Protein AF-A0A6V7KJR5-F1 (afdb_monomer_lite)

Secondary structure (DSSP, 8-state):
-HHHHTT--HHHHHHHHHHHH---GGGS-HHHHH--EEEEEEEEPTTS-EEEEEEEE-S-SSSHHHHHH-HHHH----TT---------------------------S----

Radius of gyration: 24.85 Å; chains: 1; bounding box: 43×44×82 Å

Foldseek 3Di:
DCVVPPPDDPVVVQVCCCPVVVDRPVPPDLCVVQNKDWDWDQDQDPVRHTDTDTDIDRDDPPDCPVCVVCVVRVDPDDPPDDDDDPDDDPDDDDDDDDDDDDDDDPPDDDDD

Structure (mmCIF, N/CA/C/O backbone):
data_AF-A0A6V7KJR5-F1
#
_entry.id   AF-A0A6V7KJR5-F1
#
loop_
_atom_site.group_PDB
_atom_site.id
_atom_site.type_symbol
_atom_site.label_atom_id
_atom_site.label_alt_id
_atom_site.label_comp_id
_atom_site.label_asym_id
_atom_site.label_entity_id
_atom_site.label_seq_id
_atom_site.pdbx_PDB_ins_code
_atom_site.Cartn_x
_atom_site.Cartn_y
_atom_site.Cartn_z
_atom_site.occupancy
_atom_site.B_iso_or_equiv
_atom_site.auth_seq_id
_atom_site.auth_comp_id
_atom_site.auth_asym_id
_atom_site.auth_atom_id
_atom_site.pdbx_PDB_model_num
ATOM 1 N N . ALA A 1 1 ? -21.376 0.390 14.570 1.00 83.38 1 ALA A N 1
ATOM 2 C CA . ALA A 1 1 ? -19.982 0.289 14.079 1.00 83.38 1 ALA A CA 1
ATOM 3 C C . ALA A 1 1 ? -19.262 1.642 14.086 1.00 83.38 1 ALA A C 1
ATOM 5 O O . ALA A 1 1 ? -18.251 1.761 14.760 1.00 83.38 1 ALA A O 1
ATOM 6 N N . GLN A 1 2 ? -19.765 2.673 13.392 1.00 89.69 2 GLN A N 1
ATOM 7 C CA . GLN A 1 2 ? -19.103 3.989 13.347 1.00 89.69 2 GLN A CA 1
ATOM 8 C C . GLN A 1 2 ? -18.910 4.630 14.731 1.00 89.69 2 GLN A C 1
ATOM 10 O O . GLN A 1 2 ? -17.820 5.115 15.012 1.00 89.69 2 GLN A O 1
ATOM 15 N N . GLU A 1 3 ? -19.937 4.626 15.587 1.00 91.56 3 GLU A N 1
ATOM 16 C CA . GLU A 1 3 ? -19.869 5.216 16.937 1.00 91.56 3 GLU A CA 1
ATOM 17 C C . GLU A 1 3 ? -18.739 4.616 17.778 1.00 91.56 3 GLU A C 1
ATOM 19 O O . GLU A 1 3 ? -17.992 5.349 18.412 1.00 91.56 3 GLU A O 1
ATOM 24 N N . THR A 1 4 ? -18.548 3.299 17.691 1.00 86.81 4 THR A N 1
ATOM 25 C CA . THR A 1 4 ? -17.496 2.555 18.395 1.00 86.81 4 THR A CA 1
ATOM 26 C C . THR A 1 4 ? -16.089 2.876 17.884 1.00 86.81 4 THR A C 1
ATOM 28 O O . THR A 1 4 ? -15.128 2.826 18.641 1.00 86.81 4 THR A O 1
ATOM 31 N N . LEU A 1 5 ? -15.941 3.188 16.592 1.00 93.31 5 LEU A N 1
ATOM 32 C CA . LEU A 1 5 ? -14.632 3.398 15.959 1.00 93.31 5 LEU A CA 1
ATOM 33 C C . LEU A 1 5 ? -14.219 4.872 15.906 1.00 93.31 5 LEU A C 1
ATOM 35 O O . LEU A 1 5 ? -13.030 5.178 15.756 1.00 93.31 5 LEU A O 1
ATOM 39 N N . LYS A 1 6 ? -15.179 5.794 15.990 1.00 93.81 6 LYS A N 1
ATOM 40 C CA . LYS A 1 6 ? -14.933 7.232 15.880 1.00 93.81 6 LYS A CA 1
ATOM 41 C C . LYS A 1 6 ? -14.072 7.713 17.052 1.00 93.81 6 LYS A C 1
ATOM 43 O O . LYS A 1 6 ? -14.368 7.438 18.204 1.00 93.81 6 LYS A O 1
ATOM 48 N N . GLY A 1 7 ? -13.005 8.452 16.747 1.00 93.38 7 GLY A N 1
ATOM 49 C CA . GLY A 1 7 ? -12.100 9.016 17.759 1.00 93.38 7 GLY A CA 1
ATOM 50 C C . GLY A 1 7 ? -11.119 8.017 18.385 1.00 93.38 7 GLY A C 1
ATOM 51 O O . GLY A 1 7 ? -10.282 8.421 19.184 1.00 93.38 7 GLY A O 1
ATOM 52 N N . THR A 1 8 ? -11.175 6.737 18.007 1.00 95.00 8 THR A N 1
ATOM 53 C CA . THR A 1 8 ? -10.241 5.721 18.511 1.00 95.00 8 THR A CA 1
ATOM 54 C C . THR A 1 8 ? -8.891 5.768 17.796 1.00 95.00 8 THR A C 1
ATOM 56 O O . THR A 1 8 ? -8.789 6.128 16.615 1.00 95.00 8 THR A O 1
ATOM 59 N N . LEU A 1 9 ? -7.845 5.356 18.512 1.00 96.00 9 LEU A N 1
ATOM 60 C CA . LEU A 1 9 ? -6.489 5.234 17.983 1.00 96.00 9 LEU A CA 1
ATOM 61 C C . LEU A 1 9 ? -6.320 3.959 17.144 1.00 96.00 9 LEU A C 1
ATOM 63 O O . LEU A 1 9 ? -7.093 3.006 17.241 1.00 96.00 9 LEU A O 1
ATOM 67 N N . SER A 1 10 ? -5.269 3.925 16.327 1.00 93.88 10 SER A N 1
ATOM 68 C CA . SER A 1 10 ? -4.909 2.753 15.516 1.00 93.88 10 SER A CA 1
ATOM 69 C C . SER A 1 10 ? -4.631 1.506 16.361 1.00 93.88 10 SER A C 1
ATOM 71 O O . SER A 1 10 ? -5.055 0.419 15.976 1.00 93.88 10 SER A O 1
ATOM 73 N N . ALA A 1 11 ? -3.984 1.661 17.522 1.00 95.25 11 ALA A N 1
ATOM 74 C CA . ALA A 1 11 ? -3.705 0.559 18.445 1.00 95.25 11 ALA A CA 1
ATOM 75 C C . ALA A 1 11 ? -4.993 -0.137 18.917 1.00 95.25 11 ALA A C 1
ATOM 77 O O . ALA A 1 11 ? -5.108 -1.353 18.794 1.00 95.25 11 ALA A O 1
ATOM 78 N N . PHE A 1 12 ? -5.998 0.645 19.327 1.00 95.62 12 PHE A N 1
ATOM 79 C CA . PHE A 1 12 ? -7.297 0.120 19.755 1.00 95.62 12 PHE A CA 1
ATOM 80 C C . PHE A 1 12 ? -7.986 -0.692 18.651 1.00 95.62 12 PHE A C 1
ATOM 82 O O . PHE A 1 12 ? -8.501 -1.773 18.901 1.00 95.62 12 PHE A O 1
ATOM 89 N N . LYS A 1 13 ? -7.957 -0.217 17.400 1.00 95.38 13 LYS A N 1
ATOM 90 C CA . LYS A 1 13 ? -8.549 -0.950 16.266 1.00 95.38 13 LYS A CA 1
ATOM 91 C C . LYS A 1 13 ? -7.842 -2.281 16.008 1.00 95.38 13 LYS A C 1
ATOM 93 O O . LYS A 1 13 ? -8.495 -3.252 15.645 1.00 95.38 13 LYS A O 1
ATOM 98 N N . ASN A 1 14 ? -6.523 -2.330 16.185 1.00 95.44 14 ASN A N 1
ATOM 99 C CA . ASN A 1 14 ? -5.755 -3.564 16.043 1.00 95.44 14 ASN A CA 1
ATOM 100 C C . ASN A 1 14 ? -6.078 -4.569 17.160 1.00 95.44 14 ASN A C 1
ATOM 102 O O . ASN A 1 14 ? -6.230 -5.755 16.883 1.00 95.44 14 ASN A O 1
ATOM 106 N N . GLU A 1 15 ? -6.222 -4.096 18.399 1.00 95.56 15 GLU A N 1
ATOM 107 C CA . GLU A 1 15 ? -6.679 -4.925 19.520 1.00 95.56 15 GLU A CA 1
ATOM 108 C C . GLU A 1 15 ? -8.100 -5.439 19.295 1.00 95.56 15 GLU A C 1
ATOM 110 O O . GLU A 1 15 ? -8.327 -6.635 19.437 1.0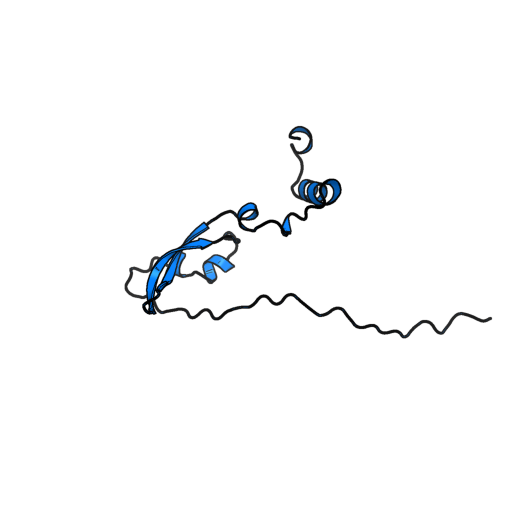0 95.56 15 GLU A O 1
ATOM 115 N N . LEU A 1 16 ? -9.017 -4.577 18.849 1.00 95.62 16 LEU A N 1
ATOM 116 C CA . LEU A 1 16 ? -10.391 -4.947 18.508 1.00 95.62 16 LEU A CA 1
ATOM 117 C C . LEU A 1 16 ? -10.434 -6.050 17.440 1.00 95.62 16 LEU A C 1
ATOM 119 O O . LEU A 1 16 ? -11.137 -7.041 17.603 1.00 95.62 16 LEU A O 1
ATOM 123 N N . LEU A 1 17 ? -9.658 -5.909 16.358 1.00 95.56 17 LEU A N 1
ATOM 124 C CA . LEU A 1 17 ? -9.556 -6.939 15.318 1.00 95.56 17 LEU A CA 1
ATOM 125 C C . LEU A 1 17 ? -9.047 -8.272 15.878 1.00 95.56 17 LEU A C 1
ATOM 127 O O . LEU A 1 17 ? -9.562 -9.328 15.513 1.00 95.56 17 LEU A O 1
ATOM 131 N N . PHE A 1 18 ? -8.061 -8.230 16.772 1.00 95.81 18 PHE A N 1
ATOM 132 C CA . PHE A 1 18 ? -7.459 -9.434 17.328 1.00 95.81 18 PHE A CA 1
ATOM 133 C C . PHE A 1 18 ? -8.351 -10.121 18.371 1.00 95.81 18 PHE A C 1
ATOM 135 O O . PHE A 1 18 ? -8.492 -11.339 18.330 1.00 95.81 18 PHE A O 1
ATOM 142 N N . GLN A 1 19 ? -8.949 -9.361 19.290 1.00 95.38 19 GLN A N 1
ATOM 143 C CA . GLN A 1 19 ? -9.739 -9.887 20.405 1.00 95.38 19 GLN A CA 1
ATOM 144 C C . GLN A 1 19 ? -11.129 -10.341 19.957 1.00 95.38 19 GLN A C 1
ATOM 146 O O . GLN A 1 19 ? -11.510 -11.479 20.224 1.00 95.38 19 GLN A O 1
ATOM 151 N N . ASP A 1 20 ? -11.856 -9.487 19.235 1.00 95.38 20 ASP A N 1
ATOM 152 C CA . ASP A 1 20 ? -13.269 -9.738 18.930 1.00 95.38 20 ASP A CA 1
ATOM 153 C C . ASP A 1 20 ? -13.449 -10.563 17.653 1.00 95.38 20 ASP A C 1
ATOM 155 O O . ASP A 1 20 ? -14.434 -11.287 17.510 1.00 95.38 20 ASP A O 1
ATOM 159 N N . PHE A 1 21 ? -12.496 -10.474 16.719 1.00 95.00 21 PHE A N 1
ATOM 160 C CA . PHE A 1 21 ? -12.587 -11.138 15.415 1.00 95.00 21 PHE A CA 1
ATOM 161 C C . PHE A 1 21 ? -11.493 -12.184 15.178 1.00 95.00 21 PHE A C 1
ATOM 163 O O . PHE A 1 21 ? -11.564 -12.917 14.193 1.00 95.00 21 PHE A O 1
ATOM 170 N N . GLY A 1 22 ? -10.478 -12.280 16.047 1.00 95.62 22 GLY A N 1
ATOM 171 C CA . GLY A 1 22 ? -9.351 -13.199 15.851 1.00 95.62 22 GLY A CA 1
ATOM 172 C C . GLY A 1 22 ? -8.474 -12.856 14.639 1.00 95.62 22 GLY A C 1
ATOM 173 O O . GLY A 1 22 ? -7.714 -13.702 14.167 1.00 95.62 22 GLY A O 1
ATOM 174 N N . ILE A 1 23 ? -8.577 -11.633 14.108 1.00 96.00 23 ILE A N 1
ATOM 175 C CA . ILE A 1 23 ? -7.881 -11.188 12.899 1.00 96.00 23 ILE A CA 1
ATOM 176 C C . ILE A 1 23 ? -6.603 -10.453 13.294 1.00 96.00 23 ILE A C 1
ATOM 178 O O . ILE A 1 23 ? -6.624 -9.421 13.963 1.00 96.00 23 ILE A O 1
ATOM 182 N N . ASN A 1 24 ? -5.461 -10.949 12.820 1.00 96.06 24 ASN A N 1
ATOM 183 C CA . ASN A 1 24 ? -4.202 -10.222 12.918 1.00 96.06 24 ASN A CA 1
ATOM 184 C C . ASN A 1 24 ? -4.042 -9.307 11.701 1.00 96.06 24 ASN A C 1
ATOM 186 O O . ASN A 1 24 ? -3.707 -9.785 10.616 1.00 96.06 24 ASN A O 1
ATOM 190 N N . TYR A 1 25 ? -4.199 -7.994 11.900 1.00 95.38 25 TYR A N 1
ATOM 191 C CA . TYR A 1 25 ? -4.071 -6.995 10.835 1.00 95.38 25 TYR A CA 1
ATOM 192 C C . TYR A 1 25 ? -2.775 -7.157 10.025 1.00 95.38 25 TYR A C 1
ATOM 194 O O . TYR A 1 25 ? -2.785 -7.022 8.810 1.00 95.38 25 TYR A O 1
ATOM 202 N N . ASN A 1 26 ? -1.652 -7.526 10.651 1.00 94.25 26 ASN A N 1
ATOM 203 C CA . ASN A 1 26 ? -0.368 -7.669 9.954 1.00 94.25 26 ASN A CA 1
ATOM 204 C C . ASN A 1 26 ? -0.304 -8.846 8.970 1.00 94.25 26 ASN A C 1
ATOM 206 O O . ASN A 1 26 ? 0.575 -8.850 8.103 1.00 94.25 26 ASN A O 1
ATOM 210 N N . ASN A 1 27 ? -1.208 -9.818 9.092 1.00 95.62 27 ASN A N 1
ATOM 211 C CA . ASN A 1 27 ? -1.290 -10.968 8.196 1.00 95.62 27 ASN A CA 1
ATOM 212 C C . ASN A 1 27 ? -2.181 -10.704 6.977 1.00 95.62 27 ASN A C 1
ATOM 214 O O . ASN A 1 27 ? -2.149 -11.491 6.033 1.00 95.62 27 ASN A O 1
ATOM 218 N N . GLU A 1 28 ? -2.925 -9.595 6.960 1.00 94.69 28 GLU A N 1
ATOM 219 C CA . GLU A 1 28 ? -3.734 -9.223 5.805 1.00 94.69 28 GLU A CA 1
ATOM 220 C C . GLU A 1 28 ? -2.860 -8.997 4.557 1.00 94.69 28 GLU A C 1
ATOM 222 O O . GLU A 1 28 ? -1.714 -8.513 4.668 1.00 94.69 28 GLU A O 1
ATOM 227 N N . PRO A 1 29 ? -3.385 -9.305 3.353 1.00 94.50 29 PRO A N 1
ATOM 228 C CA . PRO A 1 29 ? -2.691 -9.075 2.095 1.00 94.50 29 PRO A CA 1
ATOM 229 C C . PRO A 1 29 ? -2.125 -7.659 2.005 1.00 94.50 29 PRO A C 1
ATOM 231 O O . PRO A 1 29 ? -2.805 -6.673 2.301 1.00 94.50 29 PRO A O 1
ATOM 234 N N . LYS A 1 30 ? -0.866 -7.539 1.564 1.00 92.88 30 LYS A N 1
ATOM 235 C CA . LYS A 1 30 ? -0.185 -6.237 1.484 1.00 92.88 30 LYS A CA 1
ATOM 236 C C . LYS A 1 30 ? -0.959 -5.226 0.627 1.00 92.88 30 LYS A C 1
ATOM 238 O O . LYS A 1 30 ? -1.024 -4.061 0.998 1.00 92.88 30 LYS A O 1
ATOM 243 N N . MET A 1 31 ? -1.641 -5.688 -0.424 1.00 94.56 31 MET A N 1
ATOM 244 C CA . MET A 1 31 ? -2.531 -4.876 -1.266 1.00 94.56 31 MET A CA 1
ATOM 245 C C . MET A 1 31 ? -3.569 -4.078 -0.456 1.00 94.56 31 MET A C 1
ATOM 247 O O . MET A 1 31 ? -3.807 -2.915 -0.767 1.00 94.56 31 MET A O 1
ATOM 251 N N . PHE A 1 32 ? -4.152 -4.655 0.601 1.00 93.88 32 PHE A N 1
ATOM 252 C CA . PHE A 1 32 ? -5.143 -3.966 1.440 1.00 93.88 32 PHE A CA 1
ATOM 253 C C . PHE A 1 32 ? -4.508 -3.015 2.458 1.00 93.88 32 PHE A C 1
ATOM 255 O O . PHE A 1 32 ? -5.126 -2.032 2.854 1.00 93.88 32 PHE A O 1
ATOM 262 N N . ARG A 1 33 ? -3.264 -3.283 2.872 1.00 95.06 33 ARG A N 1
ATOM 263 C CA . ARG A 1 33 ? -2.555 -2.483 3.885 1.00 95.06 33 ARG A CA 1
ATOM 264 C C . ARG A 1 33 ? -1.728 -1.336 3.320 1.00 95.06 33 ARG A C 1
ATOM 266 O O . ARG A 1 33 ? -1.519 -0.345 4.012 1.00 95.06 33 ARG A O 1
ATOM 273 N N . LYS A 1 34 ? -1.188 -1.512 2.118 1.00 94.38 34 LYS A N 1
ATOM 274 C CA . LYS A 1 34 ? -0.224 -0.609 1.473 1.00 94.38 34 LYS A CA 1
ATOM 275 C C . LYS A 1 34 ? -0.750 -0.024 0.164 1.00 94.38 34 LYS A C 1
ATOM 277 O O . LYS A 1 34 ? -0.230 0.988 -0.290 1.00 94.38 34 LYS A O 1
ATOM 282 N N . GLY A 1 35 ? -1.797 -0.615 -0.411 1.00 94.31 35 GLY A N 1
ATOM 283 C CA . GLY A 1 35 ? -2.328 -0.225 -1.712 1.00 94.31 35 GLY A CA 1
ATOM 284 C C . GLY A 1 35 ? -1.575 -0.874 -2.873 1.00 94.31 35 GLY A C 1
ATOM 285 O O . GLY A 1 35 ? -0.855 -1.858 -2.705 1.00 94.31 35 GLY A O 1
ATOM 286 N N . THR A 1 36 ? -1.788 -0.332 -4.073 1.00 95.31 36 THR A N 1
ATOM 287 C CA . THR A 1 36 ? -1.092 -0.742 -5.300 1.00 95.31 36 THR A CA 1
ATOM 288 C C . THR A 1 36 ? -0.373 0.462 -5.884 1.00 95.31 36 THR A C 1
ATOM 290 O O . THR A 1 36 ? -1.012 1.448 -6.248 1.00 95.31 36 THR A O 1
ATOM 293 N N . THR A 1 37 ? 0.943 0.358 -6.011 1.00 94.56 37 THR A N 1
ATOM 294 C CA . THR A 1 37 ? 1.789 1.350 -6.671 1.00 94.56 37 THR A CA 1
ATOM 295 C C . THR A 1 37 ? 2.198 0.819 -8.034 1.00 94.56 37 THR A C 1
ATOM 297 O O . THR A 1 37 ? 2.606 -0.332 -8.154 1.00 94.56 37 THR A O 1
ATOM 300 N N . LEU A 1 38 ? 2.096 1.648 -9.068 1.00 94.25 38 LEU A N 1
ATOM 301 C CA . LEU A 1 38 ? 2.564 1.311 -10.409 1.00 94.25 38 LEU A CA 1
ATOM 302 C C . LEU A 1 38 ? 3.827 2.108 -10.717 1.00 94.25 38 LEU A C 1
ATOM 304 O O . LEU A 1 38 ? 3.826 3.331 -10.585 1.00 94.25 38 LEU A O 1
ATOM 308 N N . TYR A 1 39 ? 4.881 1.436 -11.170 1.00 91.88 39 TYR A N 1
ATOM 309 C CA . TYR A 1 39 ? 6.093 2.098 -11.652 1.00 91.88 39 TYR A CA 1
ATOM 310 C C . TYR A 1 39 ? 6.618 1.431 -12.923 1.00 91.88 39 TYR A C 1
ATOM 312 O O . TYR A 1 39 ? 6.151 0.365 -13.326 1.00 91.88 39 TYR A O 1
ATOM 320 N N . ARG A 1 40 ? 7.533 2.112 -13.615 1.00 91.50 40 ARG A N 1
ATOM 321 C CA . ARG A 1 40 ? 8.157 1.608 -14.840 1.00 91.50 40 ARG A CA 1
ATOM 322 C C . ARG A 1 40 ? 9.441 0.878 -14.481 1.00 91.50 40 ARG A C 1
ATOM 324 O O . ARG A 1 40 ? 10.345 1.509 -13.951 1.00 91.50 40 ARG A O 1
ATOM 331 N N . ASP A 1 41 ? 9.512 -0.396 -14.837 1.00 89.69 41 ASP A N 1
ATOM 332 C CA . ASP A 1 41 ? 10.679 -1.246 -14.615 1.00 89.69 41 ASP A CA 1
ATOM 333 C C . ASP A 1 41 ? 11.172 -1.848 -15.936 1.00 89.69 41 ASP A C 1
ATOM 335 O O . ASP A 1 41 ? 10.398 -2.059 -16.876 1.00 89.69 41 ASP A O 1
ATOM 339 N N . SER A 1 42 ? 12.471 -2.115 -16.018 1.00 88.62 42 SER A N 1
ATOM 340 C CA . SER A 1 42 ? 13.098 -2.810 -17.133 1.00 88.62 42 SER A CA 1
ATOM 341 C C . SER A 1 42 ? 12.985 -4.314 -16.908 1.00 88.62 42 SER A C 1
ATOM 343 O O . SER A 1 42 ? 13.765 -4.919 -16.180 1.00 88.62 42 SER A O 1
ATOM 345 N N . VAL A 1 43 ? 12.007 -4.942 -17.557 1.00 89.62 43 VAL A N 1
ATOM 346 C CA . VAL A 1 43 ? 11.708 -6.367 -17.398 1.00 89.62 43 VAL A CA 1
ATOM 347 C C . VAL A 1 43 ? 12.235 -7.144 -18.599 1.00 89.62 43 VAL A C 1
ATOM 349 O O . VAL A 1 43 ? 12.049 -6.743 -19.753 1.00 89.62 43 VAL A O 1
ATOM 352 N N . LYS A 1 44 ? 12.873 -8.288 -18.341 1.00 91.50 44 LYS A N 1
ATOM 353 C CA . LYS A 1 44 ? 13.310 -9.213 -19.390 1.00 91.50 44 LYS A CA 1
ATOM 354 C C . LYS A 1 44 ? 12.097 -9.896 -20.025 1.00 91.50 44 LYS A C 1
ATOM 356 O O . LYS A 1 44 ? 11.304 -10.527 -19.332 1.00 91.50 44 LYS A O 1
ATOM 361 N N . ASP A 1 45 ? 11.949 -9.755 -21.336 1.00 90.69 45 ASP A N 1
ATOM 362 C CA . ASP A 1 45 ? 10.870 -10.385 -22.100 1.00 90.69 45 ASP A CA 1
ATOM 363 C C . ASP A 1 45 ? 11.171 -11.857 -22.432 1.00 90.69 45 ASP A C 1
ATOM 365 O O . ASP A 1 45 ? 12.300 -12.319 -22.232 1.00 90.69 45 ASP A O 1
ATOM 369 N N . SER A 1 46 ? 10.193 -12.579 -22.999 1.00 91.94 46 SER A N 1
ATOM 370 C CA . SER A 1 46 ? 10.367 -13.966 -23.482 1.00 91.94 46 SER A CA 1
ATOM 371 C C . SER A 1 46 ? 11.571 -14.123 -24.412 1.00 91.94 46 SER A C 1
ATOM 373 O O . SER A 1 46 ? 12.295 -15.112 -24.345 1.00 91.94 46 SER A O 1
ATOM 375 N N . ASP A 1 47 ? 11.826 -13.099 -25.224 1.00 91.44 47 ASP A N 1
ATOM 376 C CA . ASP A 1 47 ? 12.877 -13.079 -26.244 1.00 91.44 47 ASP A CA 1
ATOM 377 C C . ASP A 1 47 ? 14.247 -12.666 -25.669 1.00 91.44 47 ASP A C 1
ATOM 379 O O . ASP A 1 47 ? 15.196 -12.399 -26.405 1.00 91.44 47 ASP A O 1
ATOM 383 N N . GLY A 1 48 ? 14.345 -12.514 -24.345 1.00 90.50 48 GLY A N 1
ATOM 384 C CA . GLY A 1 48 ? 15.554 -12.111 -23.628 1.00 90.50 48 GLY A CA 1
ATOM 385 C C . GLY A 1 48 ? 15.900 -10.621 -23.702 1.00 90.50 48 GLY A C 1
ATOM 386 O O . GLY A 1 48 ? 16.851 -10.194 -23.048 1.00 90.50 48 GLY A O 1
ATOM 387 N N . ARG A 1 49 ? 15.131 -9.822 -24.450 1.00 90.00 49 ARG A N 1
ATOM 388 C CA . ARG A 1 49 ? 15.300 -8.365 -24.549 1.00 90.00 49 ARG A CA 1
ATOM 389 C C . ARG A 1 49 ? 14.713 -7.672 -23.322 1.00 90.00 49 ARG A C 1
ATOM 391 O O . ARG A 1 49 ? 13.611 -8.004 -22.892 1.00 90.00 49 ARG A O 1
ATOM 398 N N . MET A 1 50 ? 15.422 -6.681 -22.794 1.00 88.62 50 MET A N 1
ATOM 399 C CA . MET A 1 50 ? 14.910 -5.823 -21.725 1.00 88.62 50 MET A CA 1
ATOM 400 C C . MET A 1 50 ? 13.908 -4.821 -22.306 1.00 88.62 50 MET A C 1
ATOM 402 O O . MET A 1 50 ? 14.207 -4.156 -23.300 1.00 88.62 50 MET A O 1
ATOM 406 N N . ARG A 1 51 ? 12.721 -4.712 -21.708 1.00 89.00 51 ARG A N 1
ATOM 407 C CA . ARG A 1 51 ? 11.697 -3.735 -22.095 1.00 89.00 51 ARG A CA 1
ATOM 408 C C . ARG A 1 51 ? 11.175 -3.011 -20.868 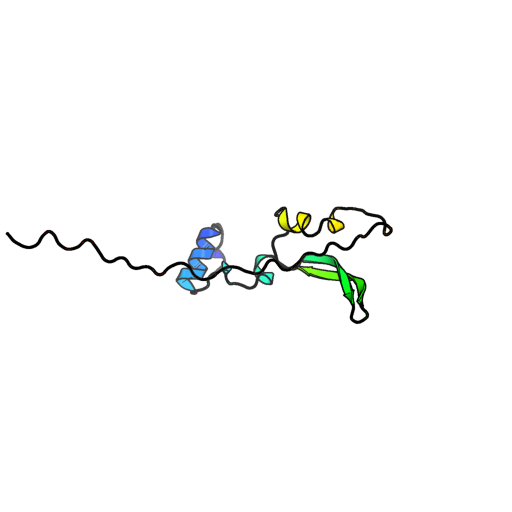1.00 89.00 51 ARG A C 1
ATOM 410 O O . ARG A 1 51 ? 10.946 -3.629 -19.835 1.00 89.00 51 ARG A O 1
ATOM 417 N N . ILE A 1 52 ? 10.904 -1.720 -21.022 1.00 89.81 52 ILE A N 1
ATOM 418 C CA . ILE A 1 52 ? 10.231 -0.949 -19.981 1.00 89.81 52 ILE A CA 1
ATOM 419 C C . ILE A 1 52 ? 8.756 -1.362 -19.934 1.00 89.81 52 ILE A C 1
ATOM 421 O O . ILE A 1 52 ? 8.039 -1.211 -20.925 1.00 89.81 52 ILE A O 1
ATOM 425 N N . LYS A 1 53 ? 8.305 -1.885 -18.793 1.00 91.00 53 LYS A N 1
ATOM 426 C CA . LYS A 1 53 ? 6.912 -2.270 -18.531 1.00 91.00 53 LYS A CA 1
ATOM 427 C C . LYS A 1 53 ? 6.419 -1.581 -17.260 1.00 91.00 53 LYS A C 1
ATOM 429 O O . LYS A 1 53 ? 7.200 -1.282 -16.364 1.00 91.00 53 LYS A O 1
ATOM 434 N N . VAL A 1 54 ? 5.117 -1.307 -17.196 1.00 93.00 54 VAL A N 1
ATOM 435 C CA . VAL A 1 54 ? 4.481 -0.838 -15.959 1.00 93.00 54 VAL A CA 1
ATOM 436 C C . VAL A 1 54 ? 4.214 -2.057 -15.084 1.00 93.00 54 VAL A C 1
ATOM 438 O O . VAL A 1 54 ? 3.507 -2.967 -15.515 1.00 93.00 54 VAL A O 1
ATOM 441 N N . VAL A 1 55 ? 4.792 -2.082 -13.887 1.00 92.75 55 VAL A N 1
ATOM 442 C CA . VAL A 1 55 ? 4.706 -3.204 -12.948 1.00 92.75 55 VAL A CA 1
ATOM 443 C C . VAL A 1 55 ? 4.024 -2.772 -11.644 1.00 92.75 55 VAL A C 1
ATOM 445 O O . VAL A 1 55 ? 4.229 -1.639 -11.195 1.00 92.75 55 VAL A O 1
ATOM 448 N N . PRO A 1 56 ? 3.186 -3.636 -11.037 1.00 94.50 56 PRO A N 1
ATOM 449 C CA . PRO A 1 56 ? 2.582 -3.368 -9.741 1.00 94.50 56 PRO A CA 1
ATOM 450 C C . PRO A 1 56 ? 3.530 -3.690 -8.579 1.00 94.50 56 PRO A C 1
ATOM 452 O O . PRO A 1 56 ? 4.270 -4.671 -8.609 1.00 94.50 56 PRO A O 1
ATOM 455 N N . TYR A 1 57 ? 3.441 -2.887 -7.525 1.00 94.00 57 TYR A N 1
ATOM 456 C CA . TYR A 1 57 ? 4.171 -3.014 -6.269 1.00 94.00 57 TYR A CA 1
ATOM 457 C C . TYR A 1 57 ? 3.215 -2.817 -5.091 1.00 94.00 57 TYR A C 1
ATOM 459 O O . TYR A 1 57 ? 2.353 -1.939 -5.129 1.00 94.00 57 TYR A O 1
ATOM 467 N N . PHE A 1 58 ? 3.355 -3.635 -4.048 1.00 93.00 58 PHE A N 1
ATOM 468 C CA . PHE A 1 58 ? 2.405 -3.690 -2.927 1.00 93.00 58 PHE A CA 1
ATOM 469 C C . PHE A 1 58 ? 3.056 -3.422 -1.566 1.00 93.00 58 PHE A C 1
ATOM 471 O O . PHE A 1 58 ? 2.462 -3.756 -0.547 1.00 93.00 58 PHE A O 1
ATOM 478 N N . ASP A 1 59 ? 4.281 -2.899 -1.516 1.00 90.75 59 ASP A N 1
ATOM 479 C CA . ASP A 1 59 ? 4.989 -2.660 -0.253 1.00 90.75 59 ASP A CA 1
ATOM 480 C C . ASP A 1 59 ? 5.172 -1.169 0.059 1.00 90.75 59 ASP A C 1
ATOM 482 O O . ASP A 1 59 ? 4.638 -0.302 -0.634 1.00 90.75 59 ASP A O 1
ATOM 486 N N . ASP A 1 60 ? 5.881 -0.874 1.148 1.00 92.19 60 ASP A N 1
ATOM 487 C CA . ASP A 1 60 ? 6.141 0.491 1.594 1.00 92.19 60 ASP A CA 1
ATOM 488 C C . ASP A 1 60 ? 6.968 1.311 0.591 1.00 92.19 60 ASP A C 1
ATOM 490 O O . ASP A 1 60 ? 8.106 0.974 0.277 1.00 92.19 60 ASP A O 1
ATOM 494 N N . ILE A 1 61 ? 6.392 2.425 0.140 1.00 94.19 61 ILE A N 1
ATOM 495 C CA . ILE A 1 61 ? 7.044 3.413 -0.736 1.00 94.19 61 ILE A CA 1
ATOM 496 C C . ILE A 1 61 ? 7.452 4.689 0.012 1.00 94.19 61 ILE A C 1
ATOM 498 O O . ILE A 1 61 ? 7.995 5.616 -0.587 1.00 94.19 61 ILE A O 1
ATOM 502 N N . ILE A 1 62 ? 7.143 4.771 1.310 1.00 93.81 62 ILE A N 1
ATOM 503 C CA . ILE A 1 62 ? 7.479 5.927 2.144 1.00 93.81 62 ILE A CA 1
ATOM 504 C C . ILE A 1 62 ? 8.936 5.820 2.607 1.00 93.81 62 ILE A C 1
ATOM 506 O O . ILE A 1 62 ? 9.657 6.816 2.588 1.00 93.81 62 ILE A O 1
ATOM 510 N N . GLY A 1 63 ? 9.379 4.621 3.000 1.00 93.06 63 GLY A N 1
ATOM 511 C CA . GLY A 1 63 ? 10.765 4.358 3.374 1.00 93.06 63 GLY A CA 1
ATOM 512 C C . GLY A 1 63 ? 11.757 4.446 2.207 1.00 93.06 63 GLY A C 1
ATOM 513 O O . GLY A 1 63 ? 11.407 4.307 1.037 1.00 93.06 63 GLY A O 1
ATOM 514 N N . GLU A 1 64 ? 13.038 4.628 2.537 1.00 92.38 64 GLU A N 1
ATOM 515 C CA . GLU A 1 64 ? 14.109 4.783 1.541 1.00 92.38 64 GLU A CA 1
ATOM 516 C C . GLU A 1 64 ? 14.394 3.514 0.731 1.00 92.38 64 GLU A C 1
ATOM 518 O O . GLU A 1 64 ? 14.861 3.614 -0.400 1.00 92.38 64 GLU A O 1
ATOM 523 N N . GLN A 1 65 ? 14.108 2.331 1.285 1.00 92.56 65 GLN A N 1
ATOM 524 C CA . GLN A 1 65 ? 14.456 1.043 0.677 1.00 92.56 65 GLN A CA 1
ATOM 525 C C . GLN A 1 65 ? 13.922 0.918 -0.756 1.00 92.56 65 GLN A C 1
ATOM 527 O O . GLN A 1 65 ? 14.673 0.554 -1.654 1.00 92.56 65 GLN A O 1
ATOM 532 N N . PHE A 1 66 ? 12.663 1.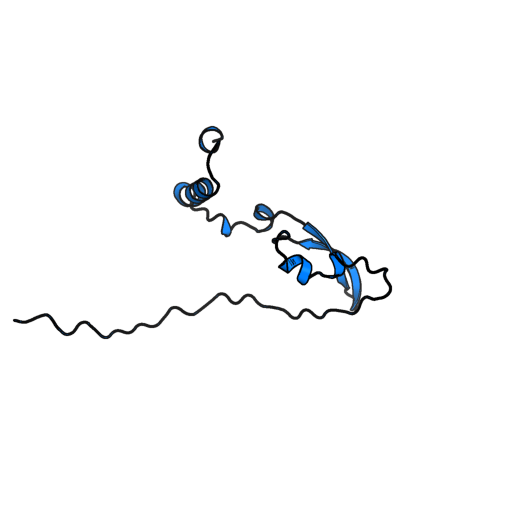301 -0.986 1.00 92.56 66 PHE A N 1
ATOM 533 C CA . PHE A 1 66 ? 12.055 1.283 -2.317 1.00 92.56 66 PHE A CA 1
ATOM 534 C C . PHE A 1 66 ? 12.831 2.154 -3.318 1.00 92.56 66 PHE A C 1
ATOM 536 O O . PHE A 1 66 ? 13.143 1.719 -4.423 1.00 92.56 66 PHE A O 1
ATOM 543 N N . TRP A 1 67 ? 13.197 3.372 -2.922 1.00 91.44 67 TRP A N 1
ATOM 544 C CA . TRP A 1 67 ? 13.910 4.316 -3.785 1.00 91.44 67 TRP A CA 1
ATOM 545 C C . TRP A 1 67 ? 15.374 3.924 -4.019 1.00 91.44 67 TRP A C 1
ATOM 547 O O . TRP A 1 67 ? 15.935 4.248 -5.064 1.00 91.44 67 TRP A O 1
ATOM 557 N N . GLN A 1 68 ? 15.990 3.227 -3.059 1.00 90.31 68 GLN A N 1
ATOM 558 C CA . GLN A 1 68 ? 17.341 2.675 -3.185 1.00 90.31 68 GLN A CA 1
ATOM 559 C C . GLN A 1 68 ? 17.379 1.427 -4.074 1.00 90.31 68 GLN A C 1
ATOM 561 O O . GLN A 1 68 ? 18.340 1.252 -4.821 1.00 90.31 68 GLN A O 1
ATOM 566 N N . ASP A 1 69 ? 16.347 0.581 -4.009 1.00 89.12 69 ASP A N 1
ATOM 567 C CA . ASP A 1 69 ? 16.212 -0.604 -4.863 1.00 89.12 69 ASP A CA 1
ATOM 568 C C . ASP A 1 69 ? 15.853 -0.233 -6.308 1.00 89.12 69 ASP A C 1
ATOM 570 O O . ASP A 1 69 ? 16.241 -0.951 -7.230 1.00 89.12 69 ASP A O 1
ATOM 574 N N . HIS A 1 70 ? 15.180 0.909 -6.495 1.00 88.69 70 HIS A N 1
ATOM 575 C CA . HIS A 1 70 ? 14.738 1.431 -7.790 1.00 88.69 70 HIS A CA 1
ATOM 576 C C . HIS A 1 70 ? 15.290 2.837 -8.086 1.00 88.69 70 HIS A C 1
ATOM 578 O O . HIS A 1 70 ? 14.529 3.803 -8.259 1.00 88.69 70 HIS A O 1
ATOM 584 N N . PRO A 1 71 ? 16.624 2.998 -8.161 1.00 86.88 71 PRO A N 1
ATOM 585 C CA . PRO A 1 71 ? 17.251 4.295 -8.389 1.00 86.88 71 PRO A CA 1
ATOM 586 C C . PRO A 1 71 ? 16.844 4.924 -9.733 1.00 86.88 71 PRO A C 1
ATOM 588 O O . PRO A 1 71 ? 16.882 6.147 -9.881 1.00 86.88 71 PRO A O 1
ATOM 591 N N . GLU A 1 72 ? 16.427 4.116 -10.710 1.00 83.06 72 GLU A N 1
ATOM 592 C CA . GLU A 1 72 ? 15.900 4.540 -12.007 1.00 83.06 72 GLU A CA 1
ATOM 593 C C . GLU A 1 72 ? 14.623 5.381 -11.919 1.00 83.06 72 GLU A C 1
ATOM 595 O O . GLU A 1 72 ? 14.374 6.178 -12.821 1.00 83.06 72 GLU A O 1
ATOM 600 N N . ILE A 1 73 ? 13.835 5.254 -10.846 1.00 87.12 73 ILE A N 1
ATOM 601 C CA . ILE A 1 73 ? 12.610 6.045 -10.672 1.00 87.12 73 ILE A CA 1
ATOM 602 C C . ILE A 1 73 ? 12.961 7.506 -10.371 1.00 87.12 73 ILE A C 1
ATOM 604 O O . ILE A 1 73 ? 12.334 8.420 -10.904 1.00 87.12 73 ILE A O 1
ATOM 608 N N . MET A 1 74 ? 13.982 7.724 -9.537 1.00 83.88 74 MET A N 1
ATOM 609 C CA . MET A 1 74 ? 14.433 9.063 -9.143 1.00 83.88 74 MET A CA 1
ATOM 610 C C . MET A 1 74 ? 15.380 9.685 -10.166 1.00 83.88 74 MET A C 1
ATOM 612 O O . MET A 1 74 ? 15.449 10.904 -10.320 1.00 83.88 74 MET A O 1
ATOM 616 N N . GLN A 1 75 ? 16.150 8.853 -10.862 1.00 75.69 75 GLN A N 1
ATOM 617 C CA . GLN A 1 75 ? 17.102 9.320 -11.852 1.00 75.69 75 GLN A CA 1
ATOM 618 C C . GLN A 1 75 ? 16.367 9.620 -13.158 1.00 75.69 75 GLN A C 1
ATOM 620 O O . GLN A 1 75 ? 16.062 8.720 -13.934 1.00 75.69 75 GLN A O 1
ATOM 625 N N . CYS A 1 76 ? 16.161 10.905 -13.452 1.00 54.66 76 CYS A N 1
ATOM 626 C CA . CYS A 1 76 ? 15.693 11.412 -14.745 1.00 54.66 76 CYS A CA 1
ATOM 627 C C . CYS A 1 76 ? 16.739 11.170 -15.858 1.00 54.66 76 CYS A C 1
ATOM 629 O O . CYS A 1 76 ? 17.222 12.106 -16.497 1.00 54.66 76 CYS A O 1
ATOM 631 N N . LYS A 1 77 ? 17.177 9.930 -16.076 1.00 54.84 77 LYS A N 1
ATOM 632 C CA . LYS A 1 77 ? 18.140 9.599 -17.123 1.00 54.84 77 LYS A CA 1
ATOM 633 C C . LYS A 1 77 ? 17.399 9.545 -18.452 1.00 54.84 77 LYS A C 1
ATOM 635 O O . LYS A 1 77 ? 16.562 8.676 -18.685 1.00 54.84 77 LYS A O 1
ATOM 640 N N . LYS A 1 78 ? 17.725 10.478 -19.353 1.00 51.00 78 LYS A N 1
ATOM 641 C CA . LYS A 1 78 ? 17.397 10.342 -20.780 1.00 51.00 78 LYS A CA 1
ATOM 642 C C . LYS A 1 78 ? 17.933 8.984 -21.253 1.00 51.00 78 LYS A C 1
ATOM 644 O O . LYS A 1 78 ? 19.017 8.588 -20.835 1.00 51.00 78 LYS A O 1
ATOM 649 N N . ALA A 1 79 ? 17.170 8.299 -22.101 1.00 49.31 79 ALA A N 1
ATOM 650 C CA . ALA A 1 79 ? 17.209 6.864 -22.425 1.00 49.31 79 ALA A CA 1
ATOM 651 C C . ALA A 1 79 ? 18.553 6.217 -22.867 1.00 49.31 79 ALA A C 1
ATOM 653 O O . ALA A 1 79 ? 18.556 5.063 -23.279 1.00 49.31 79 ALA A O 1
ATOM 654 N N . SER A 1 80 ? 19.695 6.902 -22.792 1.00 44.91 80 SER A N 1
ATOM 655 C CA . SER A 1 80 ? 20.970 6.467 -23.372 1.00 44.91 80 SER A CA 1
ATOM 656 C C . SER A 1 80 ? 21.963 5.820 -22.388 1.00 44.91 80 SER A C 1
ATOM 658 O O . SER A 1 80 ? 23.071 5.490 -22.800 1.00 44.91 80 SER A O 1
ATOM 660 N N . THR A 1 81 ? 21.627 5.643 -21.101 1.00 46.94 81 THR A N 1
ATOM 661 C CA . THR A 1 81 ? 22.595 5.172 -20.077 1.00 46.94 81 THR A CA 1
ATOM 662 C C . THR A 1 81 ? 21.986 4.181 -19.076 1.00 46.94 81 THR A C 1
ATOM 664 O O . THR A 1 81 ? 22.085 4.360 -17.862 1.00 46.94 81 THR A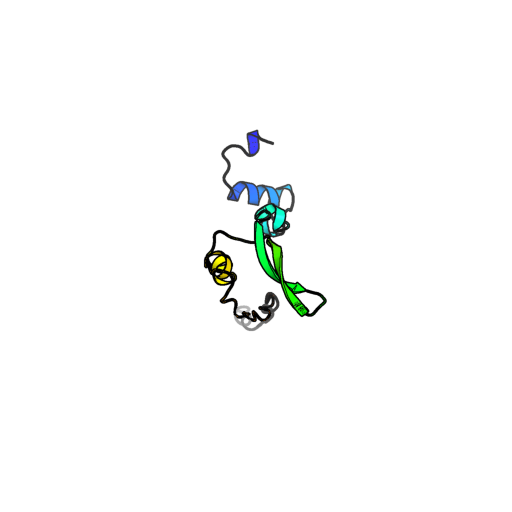 O 1
ATOM 667 N N . MET A 1 82 ? 21.317 3.136 -19.565 1.00 52.38 82 MET A N 1
ATOM 668 C CA . MET A 1 82 ? 20.823 2.047 -18.712 1.00 52.38 82 MET A CA 1
ATOM 669 C C . MET A 1 82 ? 21.849 0.903 -18.700 1.00 52.38 82 MET A C 1
ATOM 671 O O . MET A 1 82 ? 21.967 0.166 -19.675 1.00 52.38 82 MET A O 1
ATOM 675 N N . THR A 1 83 ? 22.606 0.757 -17.609 1.00 49.47 83 THR A N 1
ATOM 676 C CA . THR A 1 83 ? 23.362 -0.470 -17.302 1.00 49.47 83 THR A CA 1
ATOM 677 C C . THR A 1 83 ? 22.480 -1.407 -16.477 1.00 49.47 83 THR A C 1
ATOM 679 O O . THR A 1 83 ? 21.817 -0.926 -15.557 1.00 49.47 83 THR A O 1
ATOM 682 N N . PRO A 1 84 ? 22.461 -2.721 -16.753 1.00 48.50 84 PRO A N 1
ATOM 683 C CA . PRO A 1 84 ? 21.620 -3.649 -16.010 1.00 48.50 84 PRO A CA 1
ATOM 684 C C . PRO A 1 84 ? 22.163 -3.829 -14.587 1.00 48.50 84 PRO A C 1
ATOM 686 O O . PRO A 1 84 ? 23.283 -4.303 -14.400 1.00 48.50 84 PRO A O 1
ATOM 689 N N . VAL A 1 85 ? 21.369 -3.455 -13.582 1.00 52.25 85 VAL A N 1
ATOM 690 C CA . VAL A 1 85 ? 21.624 -3.829 -12.186 1.00 52.25 85 VAL A CA 1
ATOM 691 C C . VAL A 1 85 ? 21.089 -5.245 -11.984 1.00 52.25 85 VAL A C 1
ATOM 693 O O . VAL A 1 85 ? 19.883 -5.477 -11.967 1.00 52.25 85 VAL A O 1
ATOM 696 N N . SER A 1 86 ? 21.997 -6.214 -11.861 1.00 44.62 86 SER A N 1
ATOM 697 C CA . SER A 1 86 ? 21.668 -7.571 -11.417 1.00 44.62 86 SER A CA 1
ATOM 698 C C . SER A 1 86 ? 21.413 -7.563 -9.911 1.00 44.62 86 SER A C 1
ATOM 700 O O . SER A 1 86 ? 22.342 -7.756 -9.128 1.00 44.62 86 SER A O 1
ATOM 702 N N . ASN A 1 87 ? 20.160 -7.382 -9.495 1.00 47.03 87 ASN A N 1
ATOM 703 C CA . ASN A 1 87 ? 19.770 -7.641 -8.111 1.00 47.03 87 ASN A CA 1
ATOM 704 C C . ASN A 1 87 ? 19.396 -9.116 -7.949 1.00 47.03 87 ASN A C 1
ATOM 706 O O . ASN A 1 87 ? 18.298 -9.568 -8.265 1.00 47.03 87 ASN A O 1
ATOM 710 N N . ASN A 1 88 ? 20.383 -9.878 -7.479 1.00 39.88 88 ASN A N 1
ATOM 711 C CA . ASN A 1 88 ? 20.238 -11.267 -7.084 1.00 39.88 88 ASN A CA 1
ATOM 712 C C . ASN A 1 88 ? 19.364 -11.356 -5.819 1.00 39.88 88 ASN A C 1
ATOM 714 O O . ASN A 1 88 ? 19.545 -10.589 -4.872 1.00 39.88 88 ASN A O 1
ATOM 718 N N . GLN A 1 89 ? 18.430 -12.305 -5.835 1.00 42.75 89 GLN A N 1
ATOM 719 C CA . GLN A 1 89 ? 17.462 -12.642 -4.789 1.00 42.75 89 GLN A CA 1
ATOM 720 C C . GLN A 1 89 ? 18.015 -12.474 -3.360 1.00 42.75 89 GLN A C 1
ATOM 722 O O . GLN A 1 89 ? 18.897 -13.223 -2.935 1.00 42.75 89 GLN A O 1
ATOM 727 N N . ARG A 1 90 ? 17.446 -11.555 -2.567 1.00 36.75 90 ARG A N 1
ATOM 728 C CA . ARG A 1 90 ? 17.539 -11.631 -1.101 1.00 36.75 90 ARG A CA 1
ATOM 729 C C . ARG A 1 90 ? 16.292 -12.319 -0.575 1.00 36.75 90 ARG A C 1
ATOM 731 O O . ARG A 1 90 ? 15.253 -11.710 -0.361 1.00 36.75 90 ARG A O 1
ATOM 738 N N . ASN A 1 91 ? 16.455 -13.628 -0.437 1.00 32.97 91 ASN A N 1
ATOM 739 C CA . ASN A 1 91 ? 15.517 -14.563 0.155 1.00 32.97 91 ASN A CA 1
ATOM 740 C C . ASN A 1 91 ? 15.035 -14.117 1.539 1.00 32.97 91 ASN A C 1
ATOM 742 O O . ASN A 1 91 ? 15.834 -13.725 2.395 1.00 32.97 91 ASN A O 1
ATOM 746 N N . ASP A 1 92 ? 13.741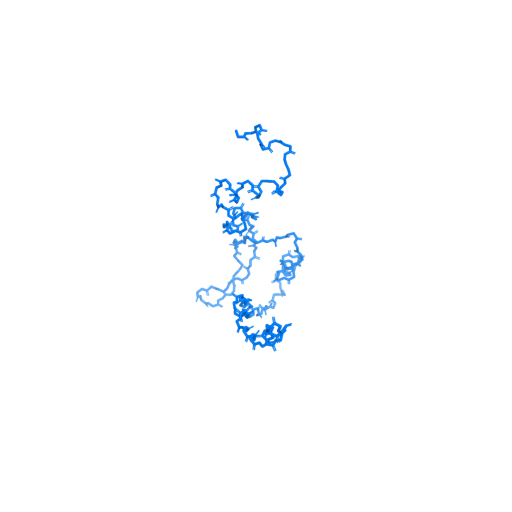 -14.325 1.766 1.00 42.62 92 ASP A N 1
ATOM 747 C CA . ASP A 1 92 ? 13.135 -14.477 3.080 1.00 42.62 92 ASP A CA 1
ATOM 748 C C . ASP A 1 92 ? 13.965 -15.436 3.951 1.00 42.62 92 ASP A C 1
ATOM 750 O O . ASP A 1 92 ? 14.044 -16.640 3.702 1.00 42.62 92 ASP A O 1
ATOM 754 N N . LYS A 1 93 ? 14.566 -14.918 5.026 1.00 34.41 93 LYS A N 1
ATOM 755 C CA . LYS A 1 93 ? 15.012 -15.731 6.164 1.00 34.41 93 LYS A CA 1
ATOM 756 C C . LYS A 1 93 ? 14.203 -15.350 7.394 1.00 34.41 93 LYS A C 1
ATOM 758 O O . LYS A 1 93 ? 14.638 -14.561 8.226 1.00 34.41 93 LYS A O 1
ATOM 763 N N . LYS A 1 94 ? 13.047 -15.993 7.551 1.00 35.78 94 LYS A N 1
ATOM 764 C CA . LYS A 1 94 ? 12.435 -16.199 8.866 1.00 35.78 94 LYS A CA 1
ATOM 765 C C . LYS A 1 94 ? 12.051 -17.668 9.010 1.00 35.78 94 LYS A C 1
ATOM 767 O O . LYS A 1 94 ? 10.970 -18.066 8.604 1.00 35.78 94 LYS A O 1
ATOM 772 N N . SER A 1 95 ? 12.940 -18.484 9.580 1.00 33.22 95 SER A N 1
ATOM 773 C CA . SER A 1 95 ? 12.558 -19.566 10.503 1.00 33.22 95 SER A CA 1
ATOM 774 C C . SER A 1 95 ? 13.778 -20.303 11.078 1.00 33.22 95 SER A C 1
ATOM 776 O O . SER A 1 95 ? 14.748 -20.572 10.377 1.00 33.22 95 SER A O 1
ATOM 778 N N . LYS A 1 96 ? 13.637 -20.686 12.357 1.00 36.03 96 LYS A N 1
ATOM 779 C CA . LYS A 1 96 ? 14.427 -21.643 13.162 1.00 36.03 96 LYS A CA 1
ATOM 780 C C . LYS A 1 96 ? 15.649 -21.119 13.934 1.00 36.03 96 LYS A C 1
ATOM 782 O O . LYS A 1 96 ? 16.785 -21.379 13.567 1.00 36.03 96 LYS A O 1
ATOM 787 N N . ALA A 1 97 ? 15.385 -20.555 15.116 1.00 36.66 97 ALA A N 1
ATOM 788 C CA . ALA A 1 97 ? 16.243 -20.720 16.297 1.00 36.66 97 ALA A CA 1
ATOM 789 C C . ALA A 1 97 ? 15.440 -20.463 17.588 1.00 36.66 97 ALA A C 1
ATOM 791 O O . ALA A 1 97 ? 15.423 -19.356 18.109 1.00 36.66 97 ALA A O 1
ATOM 792 N N . SER A 1 98 ? 14.730 -21.477 18.092 1.00 37.47 98 SER A N 1
ATOM 793 C CA . SER A 1 98 ? 14.229 -21.527 19.480 1.00 37.47 98 SER A CA 1
ATOM 794 C C . SER A 1 98 ? 13.942 -22.983 19.859 1.00 37.47 98 SER A C 1
ATOM 796 O O . SER A 1 98 ? 12.793 -23.413 19.899 1.00 37.47 98 SER A O 1
ATOM 798 N N . LYS A 1 99 ? 15.002 -23.782 20.060 1.00 39.22 99 LYS A N 1
ATOM 799 C CA . LYS A 1 99 ? 14.930 -25.054 20.801 1.00 39.22 99 LYS A CA 1
ATOM 800 C C . LYS A 1 99 ? 16.303 -25.465 21.357 1.00 39.22 99 LYS A C 1
ATOM 802 O O . LYS A 1 99 ? 17.094 -26.088 20.659 1.00 39.22 99 LYS A O 1
ATOM 807 N N . LYS A 1 100 ? 16.547 -25.120 22.623 1.00 37.66 100 LYS A N 1
ATOM 808 C CA . LYS A 1 100 ? 17.490 -25.725 23.594 1.00 37.66 100 LYS A CA 1
ATOM 809 C C . LYS A 1 100 ? 17.078 -25.107 24.944 1.00 37.66 100 LYS A C 1
ATOM 811 O O . LYS A 1 100 ? 17.179 -23.897 25.062 1.00 37.66 100 LYS A O 1
ATOM 816 N N . ARG A 1 101 ? 16.330 -25.747 25.856 1.00 34.03 101 ARG A N 1
ATOM 817 C CA . ARG A 1 101 ? 16.604 -26.967 26.647 1.00 34.03 101 ARG A CA 1
ATOM 818 C C . ARG A 1 101 ? 18.049 -27.038 27.138 1.00 34.03 101 ARG A C 1
ATOM 820 O O . ARG A 1 101 ? 18.864 -27.595 26.420 1.00 34.03 101 ARG A O 1
ATOM 827 N N . ASN A 1 102 ? 18.269 -26.456 28.316 1.00 34.25 102 ASN A N 1
ATOM 828 C CA . ASN A 1 102 ? 19.031 -26.955 29.473 1.00 34.25 102 ASN A CA 1
ATOM 829 C C . ASN A 1 102 ? 18.092 -26.571 30.655 1.00 34.25 102 ASN A C 1
ATOM 831 O O . ASN A 1 102 ? 17.692 -25.412 30.697 1.00 34.25 102 ASN A O 1
ATOM 835 N N . GLU A 1 103 ? 17.492 -27.394 31.522 1.00 42.03 103 GLU A N 1
ATOM 836 C CA . GLU A 1 103 ? 17.876 -28.658 32.170 1.00 42.03 103 GLU A CA 1
ATOM 837 C C . GLU A 1 103 ? 19.275 -28.607 32.772 1.00 42.03 103 GLU A C 1
ATOM 839 O O . GLU A 1 103 ? 20.211 -29.134 32.194 1.00 42.03 103 GLU A O 1
ATOM 844 N N . GLU A 1 104 ? 19.381 -27.880 33.887 1.00 48.75 104 GLU A N 1
ATOM 845 C CA . GLU A 1 104 ? 20.209 -28.142 35.076 1.00 48.75 104 GLU A CA 1
ATOM 846 C C . GLU A 1 104 ? 20.043 -26.921 35.995 1.00 48.75 104 GLU A C 1
ATOM 848 O O . GLU A 1 104 ? 20.503 -25.848 35.638 1.00 48.75 104 GLU A O 1
ATOM 853 N N . ASP A 1 105 ? 19.230 -27.059 37.055 1.00 44.91 105 ASP A N 1
ATOM 854 C CA . ASP A 1 105 ? 19.264 -26.292 38.326 1.00 44.91 105 ASP A CA 1
ATOM 855 C C . ASP A 1 105 ? 17.936 -26.459 39.094 1.00 44.91 105 ASP A C 1
A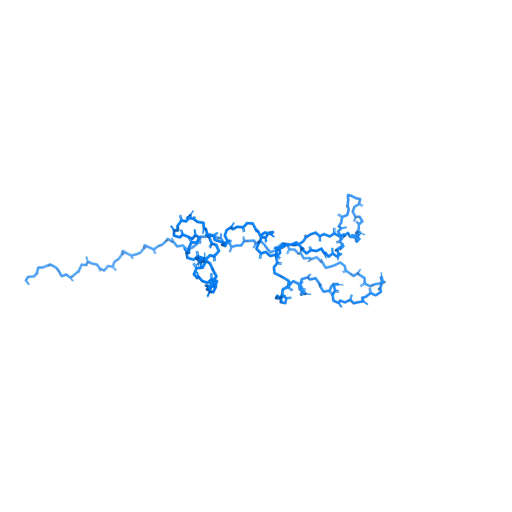TOM 857 O O . ASP A 1 105 ? 17.212 -25.512 39.383 1.00 44.91 105 ASP A O 1
ATOM 861 N N . VAL A 1 106 ? 17.585 -27.709 39.422 1.00 48.31 106 VAL A N 1
ATOM 862 C CA . VAL A 1 106 ? 16.662 -28.023 40.531 1.00 48.31 106 VAL A CA 1
ATOM 863 C C . VAL A 1 106 ? 17.167 -29.294 41.214 1.00 48.31 106 VAL A C 1
ATOM 865 O O . VAL A 1 106 ? 16.592 -30.371 41.079 1.00 48.31 106 VAL A O 1
ATOM 868 N N . LYS A 1 107 ? 18.299 -29.184 41.910 1.00 53.31 107 LYS A N 1
ATOM 869 C CA . LYS A 1 107 ? 18.727 -30.137 42.943 1.00 53.31 107 LYS A CA 1
ATOM 870 C C . LYS A 1 107 ? 19.502 -29.404 44.034 1.00 53.31 107 LYS A C 1
ATOM 872 O O . LYS A 1 107 ? 20.687 -29.629 44.197 1.00 53.31 107 LYS A O 1
ATOM 877 N N . GLU A 1 108 ? 18.814 -28.541 44.768 1.00 48.91 108 GLU A N 1
ATOM 878 C CA . GLU A 1 108 ? 19.131 -28.236 46.167 1.00 48.91 108 GLU A CA 1
ATOM 879 C C . GLU A 1 108 ? 17.981 -27.402 46.732 1.00 48.91 108 GLU A C 1
ATOM 881 O O . GLU A 1 108 ? 17.884 -26.205 46.484 1.00 48.91 108 GLU A O 1
ATOM 886 N N . ASN A 1 109 ? 17.017 -28.090 47.350 1.00 42.69 109 ASN A N 1
ATOM 887 C CA . ASN A 1 109 ? 16.238 -27.654 48.520 1.00 42.69 109 ASN A CA 1
ATOM 888 C C . ASN A 1 109 ? 14.982 -28.515 48.664 1.00 42.69 109 ASN A C 1
ATOM 890 O O . ASN A 1 109 ? 13.848 -28.051 48.586 1.00 42.69 109 ASN A O 1
ATOM 894 N N . THR A 1 110 ? 15.211 -29.799 48.921 1.00 45.56 110 THR A N 1
ATOM 895 C CA . THR A 1 110 ? 14.314 -30.615 49.737 1.00 45.56 110 THR A CA 1
ATOM 896 C C . THR A 1 110 ? 15.189 -31.482 50.635 1.00 45.56 110 THR A C 1
ATOM 898 O O . THR A 1 110 ? 16.007 -32.234 50.109 1.00 45.56 110 THR A O 1
ATOM 901 N N . SER A 1 111 ? 14.971 -31.350 51.948 1.00 45.19 111 SER A N 1
ATOM 902 C CA . SER A 1 111 ? 15.469 -32.161 53.076 1.00 45.19 111 SER A CA 1
ATOM 903 C C . SER A 1 111 ? 16.561 -31.530 53.948 1.00 45.19 111 SER A C 1
ATOM 905 O O . SER A 1 111 ? 17.724 -31.921 53.894 1.00 45.19 111 SER A O 1
ATOM 907 N N . SER A 1 112 ? 16.166 -30.665 54.884 1.00 43.53 112 SER A N 1
ATOM 908 C CA . SER A 1 112 ? 15.888 -31.047 56.288 1.00 43.53 112 SER A CA 1
ATOM 909 C C . SER A 1 112 ? 15.232 -29.893 57.038 1.00 43.53 112 SER A C 1
ATOM 911 O O . SER A 1 112 ? 15.591 -28.734 56.741 1.00 43.53 112 SER A O 1
#

Organism: NCBI:txid1563983

pLDDT: mean 76.18, std 23.38, range [32.97, 96.06]

Sequence (112 aa):
AQETLKGTLSAFKNELLFQDFGINYNNEPKMFRKGTTLYRDSVKDSDGRMRIKVVPYFDDIIGEQFWQDHPEIMQCKKASTMTPVSNNQRNDKKSKASKKRNEEDVKENTSS

InterPro domains:
  IPR007537 tRNAHis guanylyltransferase Thg1 [PTHR12729] (1-75)
  IPR025845 Thg1 C-terminal domain [PF14413] (1-105)
  IPR038469 tRNAHis guanylyltransferase Thg1 superfamily [G3DSA:3.30.70.3000] (1-78)